Protein AF-A0A3C0GF73-F1 (afdb_monomer)

Structure (mmCIF, N/CA/C/O backbone):
data_AF-A0A3C0GF73-F1
#
_entry.id   AF-A0A3C0GF73-F1
#
loop_
_atom_site.group_PDB
_atom_site.id
_atom_site.type_symbol
_atom_site.label_atom_id
_atom_site.label_alt_id
_ato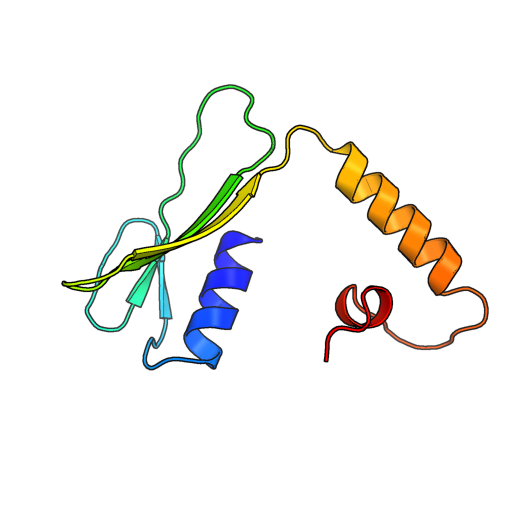m_site.label_comp_id
_atom_site.label_asym_id
_atom_site.label_entity_id
_atom_site.label_seq_id
_atom_site.pdbx_PDB_ins_code
_atom_site.Cartn_x
_atom_site.Cartn_y
_atom_site.Cartn_z
_atom_site.occupancy
_atom_site.B_iso_or_equiv
_atom_site.auth_seq_id
_atom_site.auth_comp_id
_atom_site.auth_asym_id
_atom_site.auth_atom_id
_atom_site.pdbx_PDB_model_num
ATOM 1 N N . ARG A 1 1 ? -3.293 9.641 -2.339 1.00 72.06 1 ARG A N 1
ATOM 2 C CA . ARG A 1 1 ? -2.693 9.219 -1.050 1.00 72.06 1 ARG A CA 1
ATOM 3 C C . ARG A 1 1 ? -2.241 7.765 -1.110 1.00 72.06 1 ARG A C 1
ATOM 5 O O . ARG A 1 1 ? -1.066 7.551 -0.898 1.00 72.06 1 ARG A O 1
ATOM 12 N N . THR A 1 2 ? -3.094 6.808 -1.497 1.00 91.25 2 THR A N 1
ATOM 13 C CA . THR A 1 2 ? -2.726 5.378 -1.579 1.00 91.25 2 THR A CA 1
ATOM 14 C C . THR A 1 2 ? -1.466 5.110 -2.409 1.00 91.25 2 THR A C 1
ATOM 16 O O . THR A 1 2 ? -0.568 4.465 -1.899 1.00 91.25 2 THR A O 1
ATOM 19 N N . ALA A 1 3 ? -1.332 5.676 -3.617 1.00 91.12 3 ALA A N 1
ATOM 20 C CA . ALA A 1 3 ? -0.106 5.532 -4.422 1.00 91.12 3 ALA A CA 1
ATOM 21 C C . ALA A 1 3 ? 1.176 5.998 -3.699 1.00 91.12 3 ALA A C 1
ATOM 23 O O . ALA A 1 3 ? 2.210 5.353 -3.810 1.00 91.12 3 ALA A O 1
ATOM 24 N N . ILE A 1 4 ? 1.095 7.092 -2.934 1.00 93.31 4 ILE A N 1
ATOM 25 C CA . ILE A 1 4 ? 2.228 7.619 -2.159 1.00 93.31 4 ILE A CA 1
ATOM 26 C C . ILE A 1 4 ? 2.554 6.668 -1.006 1.00 93.31 4 ILE 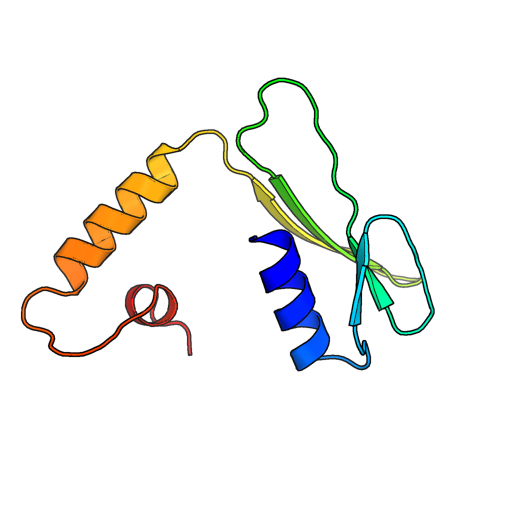A C 1
ATOM 28 O O . ILE A 1 4 ? 3.703 6.292 -0.852 1.00 93.31 4 ILE A O 1
ATOM 32 N N . THR A 1 5 ? 1.544 6.201 -0.266 1.00 93.38 5 THR A N 1
ATOM 33 C CA . THR A 1 5 ? 1.735 5.225 0.820 1.00 93.38 5 THR A CA 1
ATOM 34 C C . THR A 1 5 ? 2.328 3.905 0.319 1.00 93.38 5 THR A C 1
ATOM 36 O O . THR A 1 5 ? 3.140 3.294 1.002 1.00 93.38 5 THR A O 1
ATOM 39 N N . LEU A 1 6 ? 1.959 3.471 -0.890 1.00 93.81 6 LEU A N 1
ATOM 40 C CA . LEU A 1 6 ? 2.579 2.313 -1.534 1.00 93.81 6 LEU A CA 1
ATOM 41 C C . LEU A 1 6 ? 4.046 2.583 -1.891 1.00 93.81 6 LEU A C 1
ATOM 43 O O . LEU A 1 6 ? 4.895 1.741 -1.624 1.00 93.81 6 LEU A O 1
ATOM 47 N N . ALA A 1 7 ? 4.357 3.755 -2.452 1.00 94.12 7 ALA A N 1
ATOM 48 C CA . ALA A 1 7 ? 5.733 4.139 -2.762 1.00 94.12 7 ALA A CA 1
ATOM 49 C C . ALA A 1 7 ? 6.606 4.249 -1.500 1.00 94.12 7 ALA A C 1
ATOM 51 O O . ALA A 1 7 ? 7.734 3.769 -1.504 1.00 94.12 7 ALA A O 1
ATOM 52 N N . GLU A 1 8 ? 6.075 4.813 -0.414 1.00 94.12 8 GLU A N 1
ATOM 53 C CA . GLU A 1 8 ? 6.726 4.854 0.902 1.00 94.12 8 GLU A CA 1
ATOM 54 C C . GLU A 1 8 ? 7.014 3.436 1.412 1.00 94.12 8 GLU A C 1
ATOM 56 O O . GLU A 1 8 ? 8.153 3.138 1.760 1.00 94.12 8 GLU A O 1
ATOM 61 N N . GLY A 1 9 ? 6.035 2.526 1.339 1.00 93.12 9 GLY A N 1
ATOM 62 C CA . GLY A 1 9 ? 6.237 1.124 1.714 1.00 93.12 9 GLY A CA 1
ATOM 63 C C . GLY A 1 9 ? 7.292 0.402 0.863 1.00 93.12 9 GLY A C 1
ATOM 64 O O . GLY A 1 9 ? 8.031 -0.432 1.384 1.00 93.12 9 GLY A O 1
ATOM 65 N N . ILE A 1 10 ? 7.411 0.734 -0.429 1.00 93.88 10 ILE A N 1
ATOM 66 C CA . ILE A 1 10 ? 8.492 0.225 -1.291 1.00 93.88 10 ILE A CA 1
ATOM 67 C C . ILE A 1 10 ? 9.844 0.764 -0.818 1.00 93.88 10 ILE A C 1
ATOM 69 O O . ILE A 1 10 ? 10.780 -0.013 -0.650 1.00 93.88 10 ILE A O 1
ATOM 73 N N . ILE A 1 11 ? 9.954 2.076 -0.601 1.00 95.25 11 ILE A N 1
ATOM 74 C CA . ILE A 1 11 ? 11.194 2.744 -0.177 1.00 95.25 11 ILE A CA 1
ATOM 75 C C . ILE A 1 11 ? 11.695 2.171 1.154 1.00 95.25 11 ILE A C 1
ATOM 77 O O . ILE A 1 11 ? 12.875 1.865 1.279 1.00 95.25 11 ILE A O 1
ATOM 81 N N . GLU A 1 12 ? 10.800 1.928 2.114 1.00 95.56 12 GLU A N 1
ATOM 82 C CA . GLU A 1 12 ? 11.142 1.332 3.414 1.00 95.56 12 GLU A CA 1
ATOM 83 C C . GLU A 1 12 ? 11.751 -0.079 3.313 1.00 95.56 12 GLU A C 1
ATOM 85 O O . GLU A 1 12 ? 12.470 -0.500 4.218 1.00 95.56 12 GLU A O 1
ATOM 90 N N . ASN A 1 13 ? 11.479 -0.813 2.229 1.00 93.62 13 ASN A N 1
ATOM 91 C CA . ASN A 1 13 ? 11.851 -2.225 2.075 1.00 93.62 13 ASN A CA 1
ATOM 92 C C . ASN A 1 13 ? 12.823 -2.488 0.911 1.00 93.62 13 ASN A C 1
ATOM 94 O O . ASN A 1 13 ? 13.066 -3.643 0.558 1.00 93.62 13 ASN A O 1
ATOM 98 N N . THR A 1 14 ? 13.367 -1.447 0.276 1.00 93.38 14 THR A N 1
ATOM 99 C CA . THR A 1 14 ? 14.222 -1.578 -0.917 1.00 93.38 14 THR A CA 1
ATOM 100 C C . THR A 1 14 ? 15.353 -0.541 -0.929 1.00 93.38 14 THR A C 1
ATOM 102 O O . THR A 1 14 ? 15.551 0.193 0.030 1.00 93.38 14 THR A O 1
ATOM 105 N N . ALA A 1 15 ? 16.131 -0.491 -2.019 1.00 92.81 15 ALA A N 1
ATOM 106 C CA . ALA A 1 15 ? 17.210 0.482 -2.215 1.00 92.81 15 ALA A CA 1
ATOM 107 C C . ALA A 1 15 ? 16.752 1.820 -2.837 1.00 92.81 15 ALA A C 1
ATOM 109 O O . ALA A 1 15 ? 17.593 2.673 -3.132 1.00 92.81 15 ALA A O 1
ATOM 110 N N . TYR A 1 16 ? 15.450 1.994 -3.091 1.00 95.00 16 TYR A N 1
ATOM 111 C CA . TYR A 1 16 ? 14.899 3.262 -3.572 1.00 95.00 16 TYR A CA 1
ATOM 112 C C . TYR A 1 16 ? 14.968 4.331 -2.473 1.00 95.00 16 TYR A C 1
ATOM 114 O O . TYR A 1 16 ? 14.820 4.024 -1.297 1.00 95.00 16 TYR A O 1
ATOM 122 N N . GLU A 1 17 ? 15.180 5.593 -2.850 1.00 95.00 17 GLU A N 1
ATOM 123 C CA . GLU A 1 17 ? 15.420 6.688 -1.893 1.00 95.00 17 GLU A CA 1
ATOM 124 C C . GLU A 1 17 ? 14.257 7.687 -1.829 1.00 95.00 17 GLU A C 1
ATOM 126 O O . GLU A 1 17 ? 14.004 8.305 -0.796 1.00 95.00 17 GLU A O 1
ATOM 131 N N . ASN A 1 18 ? 13.539 7.874 -2.935 1.00 95.19 18 ASN A N 1
ATOM 132 C CA . ASN A 1 18 ? 12.413 8.797 -3.031 1.00 95.19 18 ASN A CA 1
ATOM 133 C C . ASN A 1 18 ? 11.422 8.361 -4.118 1.00 95.19 18 ASN A C 1
ATOM 135 O O . ASN A 1 18 ? 11.642 7.385 -4.836 1.00 95.19 18 ASN A O 1
ATOM 139 N N . TRP A 1 19 ? 10.324 9.103 -4.250 1.00 95.44 19 TRP A N 1
ATOM 140 C CA . TRP A 1 19 ? 9.356 8.927 -5.328 1.00 95.44 19 TRP A CA 1
ATOM 141 C C . TRP A 1 19 ? 9.152 10.228 -6.099 1.00 95.44 19 TRP A C 1
ATOM 143 O O . TRP A 1 19 ? 9.311 11.323 -5.552 1.00 95.44 19 TRP A O 1
ATOM 153 N N . LYS A 1 20 ? 8.790 10.108 -7.378 1.00 95.44 20 LYS A N 1
A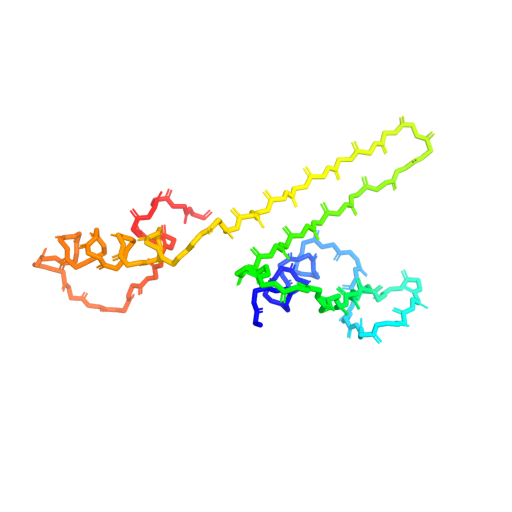TOM 154 C CA . LYS A 1 20 ? 8.451 11.245 -8.239 1.00 95.44 20 LYS A CA 1
ATOM 155 C C . LYS A 1 20 ? 7.268 10.930 -9.141 1.00 95.44 20 LYS A C 1
ATOM 157 O O . LYS A 1 20 ? 7.045 9.781 -9.511 1.00 95.44 20 LYS A O 1
ATOM 162 N N . LEU A 1 21 ? 6.518 11.969 -9.492 1.00 93.88 21 LEU A N 1
ATOM 163 C CA . LEU A 1 21 ? 5.418 11.886 -10.446 1.00 93.88 21 LEU A CA 1
ATOM 164 C C . LEU A 1 21 ? 5.970 12.014 -11.871 1.00 93.88 21 LEU A C 1
ATOM 166 O O . LEU A 1 21 ? 6.680 12.974 -12.150 1.00 93.88 21 LEU A O 1
ATOM 170 N N . ASP A 1 22 ? 5.641 11.056 -12.738 1.00 91.12 22 ASP A N 1
ATOM 171 C CA . ASP A 1 22 ? 5.949 11.053 -14.178 1.00 91.12 22 ASP A CA 1
ATOM 172 C C . ASP A 1 22 ? 7.447 11.207 -14.547 1.00 91.12 22 ASP A C 1
ATOM 174 O O . ASP A 1 22 ? 7.792 11.532 -15.682 1.00 91.12 22 ASP A O 1
ATOM 178 N N . GLU A 1 23 ? 8.355 10.909 -13.612 1.00 90.06 23 GLU A N 1
ATOM 179 C CA . GLU A 1 23 ? 9.810 10.900 -13.815 1.00 90.06 23 GLU A CA 1
ATOM 180 C C . GLU A 1 23 ? 10.409 9.556 -13.376 1.00 90.06 23 GLU A C 1
ATOM 182 O O . GLU A 1 23 ? 9.950 8.960 -12.398 1.00 90.06 23 GLU A O 1
ATOM 187 N N . SER A 1 24 ? 11.455 9.088 -14.066 1.00 85.94 24 SER A N 1
ATOM 188 C CA . SER A 1 24 ? 12.213 7.882 -13.697 1.00 85.94 24 SER A CA 1
ATOM 189 C C . SER A 1 24 ? 13.687 8.201 -13.454 1.00 85.94 24 SER A C 1
ATOM 191 O O . SER A 1 24 ? 14.305 8.918 -14.240 1.00 85.94 24 SER A O 1
ATOM 193 N N . SER A 1 25 ? 14.259 7.626 -12.399 1.00 89.06 25 SER A N 1
ATOM 194 C CA . SER A 1 25 ? 15.687 7.684 -12.069 1.00 89.06 25 SER A CA 1
ATOM 195 C C . SER A 1 25 ? 16.084 6.387 -11.357 1.00 89.06 25 SER A C 1
ATOM 197 O O . SER A 1 25 ? 15.225 5.755 -10.741 1.00 89.06 25 SER A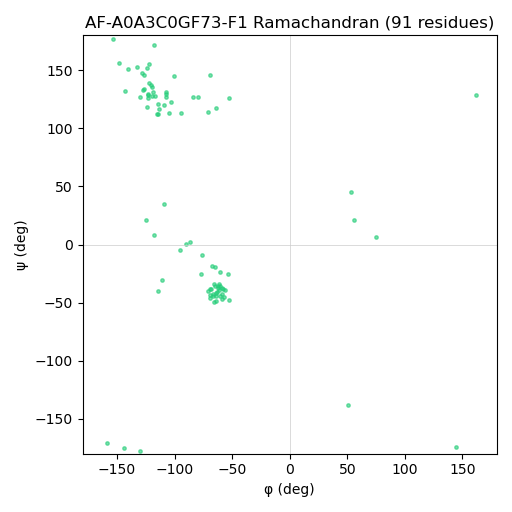 O 1
ATOM 199 N N . ASP A 1 26 ? 17.365 6.011 -11.404 1.00 87.06 26 ASP A N 1
ATOM 200 C CA . ASP A 1 26 ? 17.892 4.720 -10.918 1.00 87.06 26 ASP A CA 1
ATOM 201 C C . ASP A 1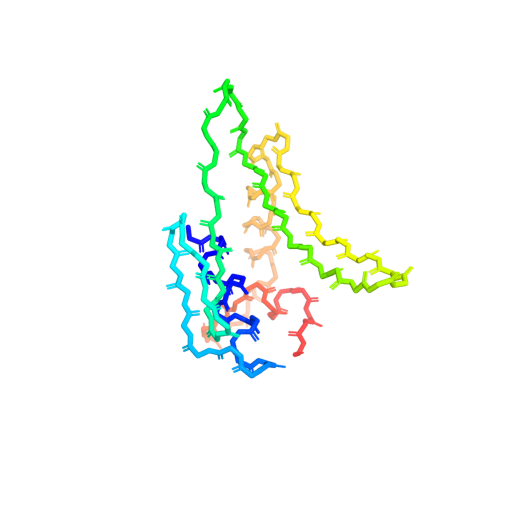 26 ? 17.526 4.391 -9.460 1.00 87.06 26 ASP A C 1
ATOM 203 O O . ASP A 1 26 ? 17.458 3.223 -9.087 1.00 87.06 26 ASP A O 1
ATOM 207 N N . LYS A 1 27 ? 17.256 5.407 -8.633 1.00 92.81 27 LYS A N 1
ATOM 208 C CA . LYS A 1 27 ? 16.865 5.254 -7.221 1.00 92.81 27 LYS A CA 1
ATOM 209 C C . LYS A 1 27 ? 15.553 5.942 -6.855 1.00 92.81 27 LYS A C 1
ATOM 211 O O . LYS A 1 27 ? 15.281 6.187 -5.679 1.00 92.81 27 LYS A O 1
ATOM 216 N N . THR A 1 28 ? 14.712 6.216 -7.846 1.00 94.69 28 THR A N 1
ATOM 217 C CA . THR A 1 28 ? 13.416 6.863 -7.638 1.00 94.69 28 THR A CA 1
ATOM 218 C C . THR A 1 28 ? 12.275 5.947 -8.056 1.00 94.69 28 THR A C 1
ATOM 220 O O . THR A 1 28 ? 12.229 5.479 -9.192 1.00 94.69 28 THR A O 1
ATOM 223 N N . VAL A 1 29 ? 11.305 5.755 -7.162 1.00 94.56 29 VAL A N 1
ATOM 224 C CA . VAL A 1 29 ? 10.031 5.116 -7.506 1.00 94.56 29 VAL A CA 1
ATOM 225 C C . VAL A 1 29 ? 9.224 6.076 -8.379 1.00 94.56 29 VAL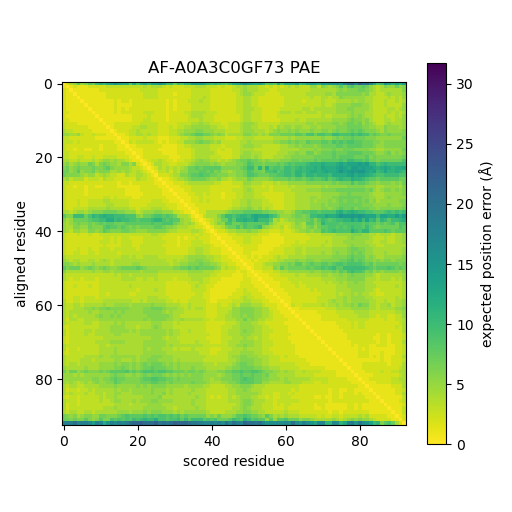 A C 1
ATOM 227 O O . VAL A 1 29 ? 8.809 7.148 -7.930 1.00 94.56 29 VAL A O 1
ATOM 230 N N . SER A 1 30 ? 8.999 5.701 -9.637 1.00 94.50 30 SER A N 1
ATOM 231 C CA . SER A 1 30 ? 8.154 6.475 -10.546 1.00 94.50 30 SER A CA 1
ATOM 232 C C . SER A 1 30 ? 6.680 6.194 -10.268 1.00 94.50 30 SER A C 1
ATOM 234 O O . SER A 1 30 ? 6.247 5.041 -10.262 1.00 94.50 30 SER A O 1
ATOM 236 N N . ILE A 1 31 ? 5.897 7.246 -10.049 1.00 95.25 31 ILE A N 1
ATOM 237 C CA . ILE A 1 31 ? 4.444 7.172 -9.918 1.00 95.25 31 ILE A CA 1
ATOM 238 C C . ILE A 1 31 ? 3.833 7.756 -11.183 1.00 95.25 31 ILE A C 1
ATOM 240 O O . ILE A 1 31 ? 4.107 8.900 -11.534 1.00 95.25 31 ILE A O 1
ATOM 244 N N . LYS A 1 32 ? 2.950 6.992 -11.827 1.00 94.31 32 LYS A N 1
ATOM 245 C CA . LYS A 1 32 ? 2.138 7.463 -12.950 1.00 94.31 32 LYS A CA 1
ATOM 246 C C . LYS A 1 32 ? 0.694 7.643 -12.501 1.00 94.31 32 LYS A C 1
ATOM 248 O O . LYS A 1 32 ? 0.107 6.734 -11.916 1.00 94.31 32 LYS A O 1
ATOM 253 N N . SER A 1 33 ? 0.115 8.806 -12.785 1.00 93.75 33 SER A N 1
ATOM 254 C CA . SER A 1 33 ? -1.265 9.132 -12.408 1.00 93.75 33 SER A CA 1
ATOM 255 C C . SER A 1 33 ? -2.132 9.290 -13.651 1.00 93.75 33 SER A C 1
ATOM 257 O O . SER A 1 33 ? -1.958 10.225 -14.427 1.00 93.75 33 SER A O 1
ATOM 259 N N . ILE A 1 34 ? -3.077 8.369 -13.844 1.00 92.56 34 ILE A N 1
ATOM 260 C CA . ILE A 1 34 ? -3.978 8.358 -15.001 1.00 92.56 34 ILE A CA 1
ATOM 261 C C . ILE A 1 34 ? -5.374 8.773 -14.537 1.00 92.56 34 ILE A C 1
ATOM 263 O O . ILE A 1 34 ? -5.887 8.265 -13.539 1.00 92.56 34 ILE A O 1
ATOM 267 N N . ARG A 1 35 ? -5.992 9.713 -15.259 1.00 91.31 35 ARG A N 1
ATOM 268 C CA . ARG A 1 35 ? -7.376 10.145 -15.033 1.00 91.31 35 ARG A CA 1
ATOM 269 C C . ARG A 1 35 ? -8.205 9.786 -16.253 1.00 91.31 35 ARG A C 1
ATOM 271 O O . ARG A 1 35 ? -8.014 10.374 -17.312 1.00 91.31 35 ARG A O 1
ATOM 278 N N . GLU A 1 36 ? -9.121 8.842 -16.087 1.00 90.06 36 GLU A N 1
ATOM 279 C CA . GLU A 1 36 ? -9.951 8.337 -17.176 1.00 90.06 36 GLU A CA 1
ATOM 280 C C . GLU A 1 36 ? -11.368 8.026 -16.682 1.00 90.06 36 GLU A C 1
ATOM 282 O O . GLU A 1 36 ? -11.556 7.374 -15.653 1.00 90.06 36 GLU A O 1
ATOM 287 N N . GLY A 1 37 ? -12.366 8.505 -17.429 1.00 88.00 37 GLY A N 1
ATOM 288 C CA . GLY A 1 37 ? -13.778 8.210 -17.195 1.00 88.00 37 GLY A CA 1
ATOM 289 C C . GLY A 1 37 ? -14.245 8.440 -15.753 1.00 88.00 37 GLY A C 1
ATOM 290 O O . GLY A 1 37 ? -13.908 9.436 -15.114 1.00 88.00 37 GLY A O 1
ATOM 291 N N . MET A 1 38 ? -15.052 7.500 -15.256 1.00 85.12 38 MET A N 1
ATOM 292 C CA . MET A 1 38 ? -15.589 7.482 -13.889 1.00 85.12 38 MET A CA 1
ATOM 293 C C . MET A 1 38 ? -14.958 6.373 -13.035 1.00 85.12 38 MET A C 1
ATOM 295 O O . MET A 1 38 ? -15.632 5.778 -12.197 1.00 85.12 38 MET A O 1
ATOM 299 N N . VAL A 1 39 ? -13.672 6.072 -13.248 1.00 84.25 39 VAL A N 1
ATOM 300 C CA . VAL A 1 39 ? -12.959 5.047 -12.471 1.00 84.25 39 VAL A CA 1
ATOM 301 C C . VAL A 1 39 ? -12.885 5.481 -10.996 1.00 84.25 39 VAL A C 1
ATOM 303 O O . VAL A 1 39 ? -12.273 6.512 -10.700 1.00 84.25 39 VAL A O 1
ATOM 306 N N . PRO A 1 40 ? -13.480 4.729 -10.044 1.00 84.75 40 PRO A N 1
ATOM 307 C CA . PRO A 1 40 ? -13.499 5.123 -8.632 1.00 84.75 40 PRO A CA 1
ATOM 308 C C . PRO A 1 40 ? -12.104 5.134 -8.000 1.00 84.75 40 PRO A C 1
ATOM 310 O O . PRO A 1 40 ? -11.821 5.976 -7.144 1.00 84.75 40 PRO A O 1
ATOM 313 N N . GLY A 1 41 ? -11.237 4.218 -8.438 1.00 89.56 41 GLY A N 1
ATOM 314 C CA . GLY A 1 41 ? -9.811 4.224 -8.136 1.00 89.56 41 GLY A CA 1
ATOM 315 C C . GLY A 1 41 ? -9.154 2.865 -8.366 1.00 89.56 41 GLY A C 1
ATOM 316 O O . GLY A 1 41 ? -9.582 1.865 -7.796 1.00 89.56 41 GLY A O 1
ATOM 317 N N . THR A 1 42 ? -8.061 2.860 -9.125 1.00 92.94 42 THR A N 1
ATOM 318 C CA . THR A 1 42 ? -7.217 1.681 -9.350 1.00 92.94 42 THR A CA 1
ATOM 319 C C . THR A 1 42 ? -5.776 2.033 -9.014 1.00 92.94 42 THR A C 1
ATOM 321 O O . THR A 1 42 ? -5.285 3.089 -9.409 1.00 92.94 42 THR A O 1
ATOM 324 N N . HIS A 1 43 ? -5.108 1.162 -8.264 1.00 94.88 43 HIS A N 1
ATOM 325 C CA . HIS A 1 43 ? -3.699 1.292 -7.907 1.00 94.88 43 HIS A CA 1
ATOM 326 C C . HIS A 1 43 ? -3.002 -0.024 -8.228 1.00 94.88 43 HIS A C 1
ATOM 328 O O . HIS A 1 43 ? -3.447 -1.072 -7.763 1.00 94.88 43 HIS A O 1
ATOM 334 N N . SER A 1 44 ? -1.919 0.027 -8.996 1.00 94.56 44 SER A N 1
ATOM 335 C CA . SER A 1 44 ? -1.081 -1.134 -9.277 1.00 94.56 44 SER A CA 1
ATOM 336 C C . SER A 1 44 ? 0.384 -0.839 -8.988 1.00 94.56 44 SER A C 1
ATOM 338 O O . SER A 1 44 ? 0.850 0.292 -9.128 1.00 94.56 44 SER A O 1
ATOM 340 N N . ILE A 1 45 ? 1.093 -1.878 -8.562 1.00 94.88 45 ILE A N 1
ATOM 341 C CA . ILE A 1 45 ? 2.547 -1.914 -8.433 1.00 94.88 45 ILE A CA 1
ATOM 342 C C . ILE A 1 45 ? 3.021 -3.084 -9.277 1.00 94.88 45 ILE A C 1
ATOM 344 O O . ILE A 1 45 ? 2.524 -4.195 -9.100 1.00 94.88 45 ILE A O 1
ATOM 348 N N . ALA A 1 46 ? 3.990 -2.840 -10.152 1.00 92.88 46 ALA A N 1
ATOM 349 C CA . ALA A 1 46 ? 4.607 -3.872 -10.967 1.00 92.88 46 ALA A CA 1
ATOM 350 C C . ALA A 1 46 ? 6.105 -3.959 -10.662 1.00 92.88 46 ALA A C 1
ATOM 352 O O . ALA A 1 46 ? 6.810 -2.950 -10.666 1.00 92.88 46 ALA A O 1
ATOM 353 N N . TYR A 1 47 ? 6.581 -5.178 -10.437 1.00 91.19 47 TYR A N 1
ATOM 354 C CA . TYR A 1 47 ? 7.992 -5.530 -10.353 1.00 91.19 47 TYR A CA 1
ATOM 355 C C . TYR A 1 47 ? 8.329 -6.342 -11.594 1.00 91.19 47 TYR A C 1
ATOM 357 O O . TYR A 1 47 ? 7.732 -7.394 -11.814 1.00 91.19 47 TYR A O 1
ATOM 365 N N . ALA A 1 48 ? 9.261 -5.858 -12.408 1.00 91.56 48 ALA A N 1
ATOM 366 C CA . ALA A 1 48 ? 9.641 -6.504 -13.657 1.00 91.56 48 ALA A CA 1
ATOM 367 C C . ALA A 1 48 ? 11.137 -6.830 -13.661 1.00 91.56 48 ALA A C 1
ATOM 369 O O . ALA A 1 48 ? 11.967 -6.031 -13.227 1.00 91.56 48 ALA A O 1
ATOM 370 N N . SER A 1 49 ? 11.472 -8.005 -14.178 1.00 92.44 49 SER A N 1
ATOM 371 C CA . SER A 1 49 ? 12.832 -8.464 -14.452 1.00 92.44 49 SER A CA 1
ATOM 372 C C . SER A 1 49 ? 12.911 -9.000 -15.885 1.00 92.44 49 SER A C 1
ATOM 374 O O . SER A 1 49 ? 11.929 -8.969 -16.624 1.00 92.44 49 SER A O 1
ATOM 376 N N . SER A 1 50 ? 14.072 -9.510 -16.295 1.00 95.56 50 SER A N 1
ATOM 377 C CA . SER A 1 50 ? 14.225 -10.152 -17.607 1.00 95.56 50 SER A CA 1
ATOM 378 C C . SER A 1 50 ? 13.456 -11.469 -17.746 1.00 95.56 50 SER A C 1
ATOM 380 O O . SER A 1 50 ? 13.255 -11.927 -18.869 1.00 95.56 50 SER A O 1
ATOM 382 N N . VAL A 1 51 ? 13.067 -12.087 -16.629 1.00 95.69 51 VAL A N 1
ATOM 383 C CA . VAL A 1 51 ? 12.460 -13.426 -16.589 1.00 95.69 51 VAL A CA 1
ATOM 384 C C . VAL A 1 51 ? 11.015 -13.397 -16.111 1.00 95.69 51 VAL A C 1
ATOM 386 O O . VAL A 1 51 ? 10.174 -14.066 -16.701 1.00 95.69 51 VAL A O 1
ATOM 389 N N . ASP A 1 52 ? 10.715 -12.573 -15.109 1.00 95.06 52 ASP A N 1
ATOM 390 C CA . ASP A 1 52 ? 9.417 -12.551 -14.441 1.00 95.06 52 ASP A CA 1
ATOM 391 C C . ASP A 1 52 ? 8.872 -11.136 -14.274 1.00 95.06 52 ASP A C 1
ATOM 393 O O . ASP A 1 52 ? 9.619 -10.161 -14.138 1.00 95.06 52 ASP A O 1
ATOM 397 N N . THR A 1 53 ? 7.543 -11.047 -14.221 1.00 95.62 53 THR A N 1
ATOM 398 C CA . THR A 1 53 ? 6.808 -9.857 -13.791 1.00 95.62 53 THR A CA 1
ATOM 399 C C . THR A 1 53 ? 5.811 -10.240 -12.706 1.00 95.62 53 THR A C 1
ATOM 401 O O . THR A 1 53 ? 5.064 -11.205 -12.855 1.00 95.62 53 THR A O 1
ATOM 404 N N . ILE A 1 54 ? 5.783 -9.462 -11.628 1.00 96.19 54 ILE A N 1
ATOM 405 C CA . ILE A 1 54 ? 4.830 -9.594 -10.526 1.00 96.19 54 ILE A CA 1
ATOM 406 C C . ILE A 1 54 ? 4.045 -8.289 -10.424 1.00 96.19 54 ILE A C 1
ATOM 408 O O . ILE A 1 54 ? 4.645 -7.220 -10.315 1.00 96.19 54 ILE A O 1
ATOM 412 N N . GLU A 1 55 ? 2.714 -8.371 -10.425 1.00 95.94 55 GLU A N 1
ATOM 413 C CA . GLU A 1 55 ? 1.831 -7.220 -10.224 1.00 95.94 55 GLU A CA 1
ATOM 414 C C . GLU A 1 55 ? 0.948 -7.411 -8.987 1.00 95.94 55 GLU A C 1
ATOM 416 O O . GLU A 1 55 ? 0.345 -8.464 -8.785 1.00 95.94 55 GLU A O 1
ATOM 421 N N . ILE A 1 56 ? 0.843 -6.356 -8.179 1.00 95.12 56 ILE A N 1
ATOM 422 C CA . ILE A 1 56 ? -0.140 -6.238 -7.102 1.00 95.12 56 ILE A CA 1
ATOM 423 C C . ILE A 1 56 ? -1.090 -5.104 -7.476 1.00 95.12 56 ILE A C 1
ATOM 425 O O . ILE A 1 56 ? -0.672 -3.949 -7.573 1.00 95.12 56 ILE A O 1
ATOM 429 N N . LYS A 1 57 ? -2.371 -5.430 -7.673 1.00 95.38 57 LYS A N 1
ATOM 430 C CA . LYS A 1 57 ? -3.406 -4.488 -8.111 1.00 95.38 57 LYS A CA 1
ATOM 431 C C . LYS A 1 57 ? -4.557 -4.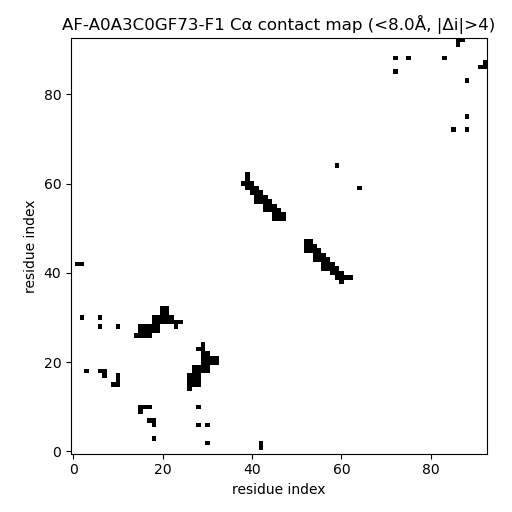438 -7.111 1.00 95.38 57 LYS A C 1
ATOM 433 O O . LYS A 1 57 ? -5.128 -5.463 -6.752 1.00 95.38 57 LYS A O 1
ATOM 438 N N . HIS A 1 58 ? -4.932 -3.228 -6.711 1.00 94.25 58 HIS A N 1
ATOM 439 C CA . HIS A 1 58 ? -6.167 -2.946 -5.993 1.00 94.25 58 HIS A CA 1
ATOM 440 C C . HIS A 1 58 ? -7.077 -2.088 -6.870 1.00 94.25 58 HIS A C 1
ATOM 442 O O . HIS A 1 58 ? -6.715 -0.981 -7.273 1.00 94.25 58 HIS A O 1
ATOM 448 N N . GLU A 1 59 ? -8.268 -2.603 -7.147 1.00 94.25 59 GLU A N 1
ATOM 449 C CA . GLU A 1 59 ? -9.266 -1.969 -7.997 1.00 94.25 59 GLU A CA 1
ATOM 450 C C . GLU A 1 59 ? -10.574 -1.807 -7.223 1.00 94.25 59 GLU A C 1
ATOM 452 O O . GLU A 1 59 ? -11.175 -2.782 -6.775 1.00 94.25 59 GLU A O 1
ATOM 457 N N . ALA A 1 60 ? -11.006 -0.559 -7.045 1.00 93.31 60 ALA A N 1
ATOM 458 C CA . ALA A 1 60 ? -12.271 -0.240 -6.404 1.00 93.31 60 ALA A CA 1
ATOM 459 C C . ALA A 1 60 ? -13.358 -0.055 -7.470 1.00 93.31 60 ALA A C 1
ATOM 461 O O . ALA A 1 60 ? -13.334 0.914 -8.229 1.00 93.31 60 ALA A O 1
ATOM 462 N N . HIS A 1 61 ? -14.346 -0.953 -7.496 1.00 92.38 61 HIS A N 1
ATOM 463 C CA . HIS A 1 61 ? -15.505 -0.835 -8.394 1.00 92.38 61 HIS A CA 1
ATOM 464 C C . HIS A 1 61 ? -16.533 0.196 -7.914 1.00 92.38 61 HIS A C 1
ATOM 466 O O . HIS A 1 61 ? -17.284 0.751 -8.712 1.00 92.38 61 HIS A O 1
ATOM 472 N N . ASN A 1 62 ? -16.580 0.460 -6.609 1.00 92.75 62 ASN A N 1
ATOM 473 C CA . ASN A 1 62 ? -17.429 1.472 -5.991 1.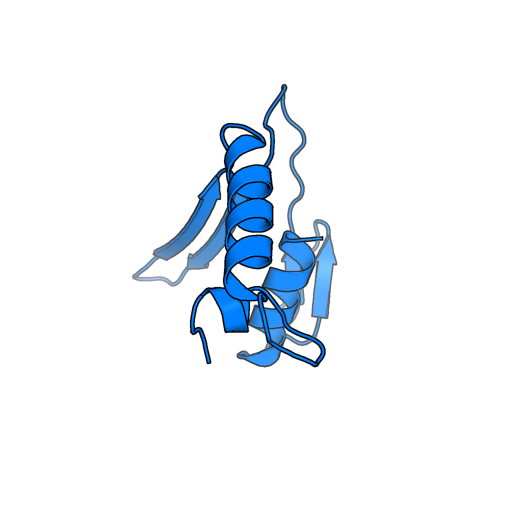00 92.75 62 ASN A CA 1
ATOM 474 C C . ASN A 1 62 ? -16.851 1.869 -4.614 1.00 92.75 62 ASN 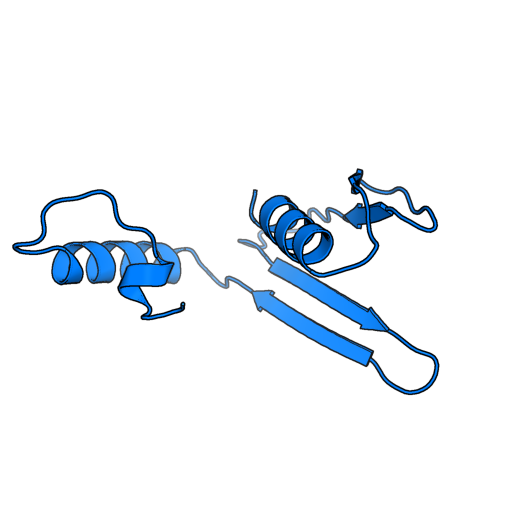A C 1
ATOM 476 O O . ASN A 1 62 ? -15.723 1.509 -4.272 1.00 92.75 62 ASN A O 1
ATOM 480 N N . ARG A 1 63 ? -17.605 2.647 -3.826 1.00 93.00 63 ARG A N 1
ATOM 481 C CA . ARG A 1 63 ? -17.180 3.116 -2.493 1.00 93.00 63 ARG A CA 1
ATOM 482 C C . ARG A 1 63 ? -17.664 2.253 -1.322 1.00 93.00 63 ARG A C 1
ATOM 484 O O . ARG A 1 63 ? -17.278 2.523 -0.186 1.00 93.00 63 ARG A O 1
ATOM 491 N N . GLU A 1 64 ? -18.480 1.236 -1.573 1.00 95.69 64 GLU A N 1
ATOM 492 C CA . GLU A 1 64 ? -19.130 0.430 -0.531 1.00 95.69 64 GLU A CA 1
ATOM 493 C C . GLU A 1 64 ? -18.112 -0.353 0.297 1.00 95.69 64 GLU A C 1
ATOM 495 O O . GLU A 1 64 ? -18.256 -0.432 1.513 1.00 95.69 64 GLU A O 1
ATOM 500 N N . GLY A 1 65 ? -17.028 -0.838 -0.321 1.00 92.69 65 GLY A N 1
ATOM 501 C CA . GLY A 1 65 ? -15.959 -1.545 0.395 1.00 92.69 65 GLY A CA 1
ATOM 502 C C . GLY A 1 65 ? -15.307 -0.703 1.499 1.00 92.69 65 GLY A C 1
ATOM 503 O O . GLY A 1 65 ? -15.026 -1.212 2.583 1.00 92.69 65 GLY A O 1
ATOM 504 N N . PHE A 1 66 ? -15.134 0.605 1.277 1.00 93.00 66 PHE A N 1
ATOM 505 C CA . PHE A 1 66 ? -14.601 1.506 2.306 1.00 93.00 66 PHE A CA 1
ATOM 506 C C . PHE A 1 66 ? -15.610 1.742 3.434 1.00 93.00 66 PHE A C 1
ATOM 508 O O . PHE A 1 66 ? -15.226 1.773 4.602 1.00 93.00 66 PHE A O 1
ATOM 515 N N . ALA A 1 67 ? -16.895 1.890 3.094 1.00 96.75 67 ALA A N 1
ATOM 516 C CA . ALA A 1 67 ? -17.960 2.060 4.080 1.00 96.75 67 ALA A CA 1
ATOM 517 C C . ALA A 1 67 ? -18.104 0.813 4.963 1.00 96.75 67 ALA A C 1
ATOM 519 O O . ALA A 1 67 ? -18.151 0.925 6.185 1.00 96.75 67 ALA A O 1
ATOM 520 N N . LEU A 1 68 ? -18.080 -0.374 4.353 1.00 96.81 68 LEU A N 1
ATOM 521 C CA . LEU A 1 68 ? -18.095 -1.646 5.067 1.00 96.81 68 LEU A CA 1
ATOM 522 C C . LEU A 1 68 ? -16.881 -1.785 5.993 1.00 96.81 68 LEU A C 1
ATOM 524 O O . LEU A 1 68 ? -17.042 -2.146 7.155 1.00 96.81 68 LEU A O 1
ATOM 528 N N . GLY A 1 69 ? -15.681 -1.433 5.519 1.00 96.62 69 GLY A N 1
ATOM 529 C CA . GLY A 1 69 ? -14.473 -1.446 6.347 1.00 96.62 69 GLY A CA 1
ATOM 530 C C . GLY A 1 69 ? -14.583 -0.551 7.588 1.00 96.62 69 GLY A C 1
ATOM 531 O O . GLY A 1 69 ? -14.151 -0.947 8.668 1.00 96.62 69 GLY A O 1
ATOM 532 N N . ALA A 1 70 ? -15.217 0.620 7.467 1.00 97.75 70 ALA A N 1
ATOM 533 C CA . ALA A 1 70 ? -15.467 1.510 8.601 1.00 97.75 70 ALA A CA 1
ATOM 534 C C . ALA A 1 70 ? -16.477 0.931 9.607 1.00 97.75 70 ALA A C 1
ATOM 536 O O . ALA A 1 70 ? -16.290 1.079 10.816 1.00 97.75 70 ALA A O 1
ATOM 537 N N . VAL A 1 71 ? -17.524 0.249 9.130 1.00 98.06 71 VAL A N 1
ATOM 538 C CA . VAL A 1 71 ? -18.483 -0.454 10.000 1.00 98.06 71 VAL A CA 1
ATOM 539 C C . VAL A 1 71 ? -17.787 -1.588 10.754 1.00 98.06 71 VAL A C 1
ATOM 541 O O . VAL A 1 71 ? -17.862 -1.624 11.979 1.00 98.06 71 VAL A O 1
ATOM 544 N N . ILE A 1 72 ? -17.014 -2.428 10.057 1.00 97.75 72 ILE A N 1
ATOM 545 C CA . ILE A 1 72 ? -16.236 -3.516 10.674 1.00 97.75 72 ILE A CA 1
ATOM 546 C C . ILE A 1 72 ? -15.275 -2.966 11.735 1.00 97.75 72 ILE A C 1
ATOM 548 O O . ILE A 1 72 ? -15.199 -3.501 12.839 1.00 97.75 72 ILE A O 1
ATOM 552 N N . ALA A 1 73 ? -14.562 -1.874 11.442 1.00 97.94 73 ALA A N 1
ATOM 553 C CA . ALA A 1 73 ? -13.665 -1.243 12.408 1.00 97.94 73 ALA A CA 1
ATOM 554 C C . ALA A 1 73 ? -14.415 -0.711 13.646 1.00 97.94 73 ALA A C 1
ATOM 556 O O . ALA A 1 73 ? -13.900 -0.795 14.762 1.00 97.94 73 ALA A O 1
ATOM 557 N N . SER A 1 74 ? -15.639 -0.203 13.462 1.00 97.69 74 SER A N 1
ATOM 558 C CA . SER A 1 74 ? -16.497 0.299 14.547 1.00 97.69 74 SER A CA 1
ATOM 559 C C . SER A 1 74 ? -16.998 -0.823 15.460 1.00 97.69 74 SER A C 1
ATOM 561 O O . SER A 1 74 ? -17.054 -0.653 16.676 1.00 97.69 74 SER A O 1
ATOM 563 N N . GLU A 1 75 ? -17.331 -1.982 14.895 1.00 97.56 75 GLU A N 1
ATOM 564 C CA . GLU A 1 75 ? -17.680 -3.177 15.669 1.00 97.56 75 GLU A CA 1
ATOM 565 C C . GLU A 1 75 ? -16.448 -3.741 16.385 1.00 97.56 75 GLU A C 1
ATOM 567 O O . GLU A 1 75 ? -16.489 -4.044 17.578 1.00 97.56 75 GLU A O 1
ATOM 572 N N . TRP A 1 76 ? -15.314 -3.809 15.682 1.00 97.75 76 TRP A N 1
ATOM 573 C CA . TRP A 1 76 ? -14.059 -4.327 16.216 1.00 97.75 76 TRP A CA 1
ATOM 574 C C . TRP A 1 76 ? -13.532 -3.506 17.400 1.00 97.75 76 TRP A C 1
ATOM 576 O O . TRP A 1 76 ? -13.010 -4.087 18.353 1.00 97.75 76 TRP A O 1
ATOM 586 N N . ILE A 1 77 ? -13.669 -2.174 17.389 1.00 97.75 77 ILE A N 1
ATOM 587 C CA . ILE A 1 77 ? -13.105 -1.303 18.437 1.00 97.75 77 ILE A CA 1
ATOM 588 C C . ILE A 1 77 ? -13.903 -1.320 19.751 1.00 97.75 77 ILE A C 1
ATOM 590 O O . ILE A 1 77 ? -13.432 -0.790 20.758 1.00 97.75 77 ILE A O 1
ATOM 594 N N . GLN A 1 78 ? -15.089 -1.937 19.790 1.00 97.88 78 GLN A N 1
ATOM 595 C CA . GLN A 1 78 ? -15.926 -1.962 20.989 1.00 97.88 78 GLN A CA 1
ATOM 596 C C . GLN A 1 78 ? -15.142 -2.472 22.216 1.00 97.88 78 GLN A C 1
ATOM 598 O O . GLN A 1 78 ? -14.517 -3.535 22.191 1.00 97.88 78 GLN A O 1
ATOM 603 N N . GLY A 1 79 ? -15.153 -1.677 23.292 1.00 97.38 79 GLY A N 1
ATOM 604 C CA . GLY A 1 79 ? -14.460 -1.985 24.548 1.00 97.38 79 GLY A CA 1
ATOM 605 C C . GLY A 1 79 ? -12.934 -1.816 24.528 1.00 97.38 79 GLY A C 1
ATOM 606 O O . GLY A 1 79 ? -12.289 -2.167 25.513 1.00 97.38 79 GLY A O 1
ATOM 607 N N . LYS A 1 80 ? -12.341 -1.292 23.445 1.00 97.88 80 LYS A N 1
ATOM 608 C CA . LYS A 1 80 ? -10.895 -1.039 23.331 1.00 97.88 80 LYS A CA 1
ATOM 609 C C . LYS A 1 80 ? -10.575 0.439 23.561 1.00 97.88 80 LYS A C 1
ATOM 611 O O . LYS A 1 80 ? -11.318 1.318 23.136 1.00 97.88 80 LYS A O 1
ATOM 616 N N . THR A 1 81 ? -9.428 0.704 24.181 1.00 97.69 81 THR A N 1
ATOM 617 C CA . THR A 1 81 ? -8.920 2.060 24.440 1.00 97.69 81 THR A CA 1
ATOM 618 C C . THR A 1 81 ? -7.539 2.203 23.818 1.00 97.69 81 THR A C 1
ATOM 620 O O . THR A 1 81 ? -6.657 1.396 24.099 1.00 97.69 81 THR A O 1
ATOM 623 N N . GLY A 1 82 ? -7.342 3.226 22.988 1.00 96.50 82 GLY A N 1
ATOM 624 C CA . GLY A 1 82 ? -6.076 3.477 22.302 1.00 96.50 82 GLY A CA 1
ATOM 625 C C . GLY A 1 82 ? -6.277 4.047 20.901 1.00 96.50 82 GLY A C 1
ATOM 626 O O . GLY A 1 82 ? -7.400 4.352 20.499 1.00 96.50 82 GLY A O 1
ATOM 627 N N . VAL A 1 83 ? -5.176 4.192 20.165 1.00 97.00 83 VAL A N 1
ATOM 628 C CA . VAL A 1 83 ? -5.184 4.546 18.740 1.00 97.00 83 VAL A CA 1
ATOM 629 C C . VAL A 1 83 ? -4.907 3.276 17.950 1.00 97.00 83 VAL A C 1
ATOM 631 O O . VAL A 1 83 ? -3.875 2.644 18.154 1.00 97.00 83 VAL A O 1
ATOM 634 N N . PHE A 1 84 ? -5.827 2.925 17.056 1.00 96.50 84 PHE A N 1
ATOM 635 C CA . PHE A 1 84 ? -5.745 1.728 16.226 1.00 96.50 84 PHE A CA 1
ATOM 636 C C . PHE A 1 84 ? -5.803 2.104 14.747 1.00 96.50 84 PHE A C 1
ATOM 638 O O . PHE A 1 84 ? -6.339 3.143 14.358 1.00 96.50 84 PHE A O 1
ATOM 645 N N . SER A 1 85 ? -5.251 1.232 13.922 1.00 95.75 85 SER A N 1
ATOM 646 C CA . SER A 1 85 ? -5.195 1.332 12.473 1.00 95.75 85 SER A CA 1
ATOM 647 C C . SER A 1 85 ? -5.938 0.163 11.824 1.00 95.75 85 SER A C 1
ATOM 649 O O . SER A 1 85 ? -6.303 -0.817 12.472 1.00 95.75 85 SER A O 1
ATOM 651 N N . MET A 1 86 ? -6.113 0.217 10.502 1.00 95.19 86 MET A N 1
ATOM 652 C CA . MET A 1 86 ? -6.655 -0.927 9.762 1.00 95.19 86 MET A CA 1
ATOM 653 C C . MET A 1 86 ? -5.738 -2.157 9.797 1.00 95.19 86 MET A C 1
ATOM 655 O O . MET A 1 86 ? -6.226 -3.256 9.565 1.00 95.19 86 MET A O 1
ATOM 659 N N . LYS A 1 87 ? -4.442 -2.006 10.114 1.00 94.62 87 LYS A N 1
ATOM 660 C CA . LYS A 1 87 ? -3.557 -3.159 10.333 1.00 94.62 87 LYS A CA 1
ATOM 661 C C . LYS A 1 87 ? -4.004 -3.968 11.550 1.00 94.62 87 LYS A C 1
ATOM 663 O O . LYS A 1 87 ? -4.085 -5.188 11.463 1.00 94.62 87 LYS A O 1
ATOM 668 N N . ASP A 1 88 ? -4.399 -3.288 12.626 1.00 96.12 88 ASP A N 1
ATOM 669 C CA . ASP A 1 88 ? -4.905 -3.922 13.846 1.00 96.12 88 ASP A CA 1
ATOM 670 C C . ASP A 1 88 ? -6.243 -4.630 13.596 1.00 96.12 88 ASP A C 1
ATOM 672 O O . ASP A 1 88 ? -6.438 -5.768 14.013 1.00 96.12 88 ASP A O 1
ATOM 676 N N . VAL A 1 89 ? -7.147 -3.987 12.847 1.00 96.62 89 VAL A N 1
ATOM 677 C CA . VAL A 1 89 ? -8.448 -4.571 12.471 1.00 96.62 89 VAL A CA 1
ATOM 678 C C . VAL A 1 89 ? -8.270 -5.838 11.626 1.00 96.62 89 VAL A C 1
ATOM 680 O O . VAL A 1 89 ? -9.010 -6.805 11.794 1.00 96.62 89 VAL A O 1
ATOM 683 N N . LEU A 1 90 ? -7.287 -5.840 10.722 1.00 95.00 90 LEU A N 1
ATOM 684 C CA . LEU A 1 90 ? -7.016 -6.944 9.798 1.00 95.00 90 LEU A CA 1
ATOM 685 C C . LEU A 1 90 ? -6.027 -7.984 10.350 1.00 95.00 90 LEU A C 1
ATOM 687 O O . LEU A 1 90 ? -5.743 -8.957 9.655 1.00 95.00 90 LEU A O 1
ATOM 691 N N . ASN A 1 91 ? -5.519 -7.807 11.574 1.00 93.00 91 ASN A N 1
ATOM 692 C CA . ASN A 1 91 ? -4.466 -8.634 12.176 1.00 93.00 91 ASN A CA 1
ATOM 693 C C . ASN A 1 91 ? -3.209 -8.765 11.294 1.00 93.00 91 ASN A C 1
ATOM 695 O O . ASN A 1 91 ? -2.668 -9.857 11.116 1.00 93.00 91 ASN A O 1
ATOM 699 N N . LEU A 1 92 ? -2.750 -7.649 10.728 1.00 89.06 92 LEU A N 1
ATOM 700 C CA . LEU A 1 92 ? -1.535 -7.580 9.920 1.00 89.06 92 LEU A CA 1
ATOM 701 C C . LEU A 1 92 ? -0.422 -6.917 10.741 1.00 89.06 92 LEU A C 1
ATOM 703 O O . LEU A 1 92 ? -0.530 -5.740 11.079 1.00 89.06 92 LEU A O 1
ATOM 707 N N . SER A 1 93 ? 0.616 -7.687 11.075 1.00 66.62 93 SER A N 1
ATOM 708 C CA . SER A 1 93 ? 1.814 -7.242 11.807 1.00 66.62 93 SER A CA 1
ATOM 709 C C . SER A 1 93 ? 2.851 -6.617 10.883 1.00 66.62 93 SER A C 1
ATOM 711 O O . SER A 1 93 ? 3.193 -7.300 9.892 1.00 66.62 93 SER A O 1
#

Sequence (93 aa):
RTAITLAEGIIENTAYENWKLDESSDKTVSIKSIREGMVPGTHSIAYASSVDTIEIKHEAHNREGFALGAVIASEWIQGKTGVFSMKDVLNLS

Mean predicted aligned error: 4.15 Å

Radius of gyration: 16.69 Å; Cα contacts (8 Å, |Δi|>4): 84; chains: 1; bounding box: 37×25×42 Å

Nearest PDB structures (foldseek):
  6bdx-assembly1_A  TM=9.414E-01  e=1.443E-03  Neisseria gonorrhoeae
  5ugj-assembly1_A  TM=9.283E-01  e=1.174E-03  Neisseria meningitidis MC58
  6wua-assembly1_g  TM=3.546E-01  e=6.627E-01  Enterococcus faecalis OG1RF
  1q10-assembly1_B  TM=3.378E-01  e=3.015E+00  Streptococcus sp. 'group G'
  8uu4-assembly1_g  TM=3.338E-01  e=4.255E+00  Listeria innocua

pLDDT: mean 93.4, std 4.69, range [66.62, 98.06]

Foldseek 3Di:
DVQQVVQVVDVVVDQADEEDEPDDDPRYHYDYDDDDDVQVDKDKDWDDDPPDIDMDIDGDPDCVVVVVLVVLVVVVCPPPDDDDDVCVSVVND

Solvent-accessible surface area (backbone atoms only — not comparable to full-atom values): 6085 Å² total; per-residue (Å²): 108,69,71,55,56,50,49,52,57,47,33,79,73,52,86,38,78,51,73,39,76,82,45,82,52,101,44,37,46,58,42,80,88,85,87,63,94,85,66,73,44,73,51,74,50,77,49,77,60,99,86,52,73,50,74,53,75,50,74,40,92,62,68,60,69,61,55,52,51,51,52,53,47,57,62,68,45,63,97,63,86,83,90,84,53,70,41,65,74,68,72,57,132

Secondary structure (DSSP, 8-state):
-HHHHHHHHHHHTSS--EEEES--BTTEEEE-----TT--EEEEEEEE-SS-EEEEEEEESSSHHHHHHHHHHHHHTTT--S---HHHHTT--